Protein AF-A0A5J9WXY6-F1 (afdb_monomer)

Structure (mmCIF, N/CA/C/O backbone):
data_AF-A0A5J9WXY6-F1
#
_entry.id   AF-A0A5J9WXY6-F1
#
loop_
_atom_site.group_PDB
_atom_site.id
_atom_site.type_symbol
_atom_site.label_atom_id
_atom_site.label_alt_id
_atom_site.label_comp_id
_atom_site.label_asym_id
_atom_site.label_entity_id
_atom_site.label_seq_id
_atom_site.pdbx_PDB_ins_code
_atom_site.Cartn_x
_atom_site.Cartn_y
_atom_site.Cartn_z
_atom_site.occupancy
_atom_site.B_iso_or_equiv
_atom_site.auth_seq_id
_atom_site.auth_comp_id
_atom_site.auth_asym_id
_atom_site.auth_atom_id
_atom_site.pdbx_PDB_model_num
ATOM 1 N N . MET A 1 1 ? -19.820 13.785 19.828 1.00 72.06 1 MET A N 1
ATOM 2 C CA . MET A 1 1 ? -18.651 12.899 19.645 1.00 72.06 1 MET A CA 1
ATOM 3 C C . MET A 1 1 ? -17.900 13.400 18.427 1.00 72.06 1 MET A C 1
ATOM 5 O O . MET A 1 1 ? -18.536 13.554 17.392 1.00 72.06 1 MET A O 1
ATOM 9 N N . SER A 1 2 ? -16.616 13.731 18.546 1.00 86.62 2 SER A N 1
ATOM 10 C CA . SER A 1 2 ? -15.786 14.005 17.369 1.00 86.62 2 SER A CA 1
ATOM 11 C C . SER A 1 2 ? -15.536 12.698 16.619 1.00 86.62 2 SER A C 1
ATOM 13 O O . SER A 1 2 ? -15.329 11.651 17.236 1.00 86.62 2 SER A O 1
ATOM 15 N N . GLN A 1 3 ? -15.595 12.750 15.291 1.00 93.75 3 GLN A N 1
ATOM 16 C CA . GLN A 1 3 ? -15.279 11.597 14.457 1.00 93.75 3 GLN A CA 1
ATOM 17 C C . GLN A 1 3 ? -13.796 11.253 14.626 1.00 93.75 3 GLN A C 1
ATOM 19 O O . GLN A 1 3 ? -12.937 12.131 14.528 1.00 93.75 3 GLN A O 1
ATOM 24 N N . LYS A 1 4 ? -13.503 9.978 14.896 1.00 94.38 4 LYS A N 1
ATOM 25 C CA . LYS A 1 4 ? -12.127 9.479 14.911 1.00 94.38 4 LYS A CA 1
ATOM 26 C C . LYS A 1 4 ? -11.697 9.216 13.471 1.00 94.38 4 LYS A C 1
ATOM 28 O O . LYS A 1 4 ? -12.435 8.580 12.721 1.00 94.38 4 LYS A O 1
ATOM 33 N N . TYR A 1 5 ? -10.517 9.707 13.118 1.00 95.06 5 TYR A N 1
ATOM 34 C CA . TYR A 1 5 ? -9.897 9.506 11.814 1.00 95.06 5 TYR A CA 1
ATOM 35 C C . TYR A 1 5 ? -8.527 8.870 11.998 1.00 95.06 5 TYR A C 1
ATOM 37 O O . TYR A 1 5 ? -7.815 9.197 12.949 1.00 95.06 5 TYR A O 1
ATOM 45 N N . LEU A 1 6 ? -8.176 7.989 11.068 1.00 95.62 6 LEU A N 1
ATOM 46 C CA . LEU A 1 6 ? -6.850 7.410 10.944 1.00 95.62 6 LEU A CA 1
A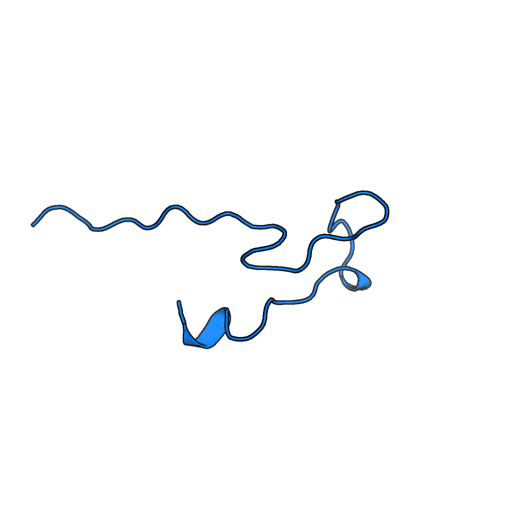TOM 47 C C . LEU A 1 6 ? -6.283 7.843 9.588 1.00 95.62 6 LEU A C 1
ATOM 49 O O . LEU A 1 6 ? -6.926 7.649 8.559 1.00 95.62 6 LEU A O 1
ATOM 53 N N . PHE A 1 7 ? -5.111 8.474 9.600 1.00 95.94 7 PHE A N 1
ATOM 54 C CA . PHE A 1 7 ? -4.387 8.865 8.392 1.00 95.94 7 PHE A CA 1
ATOM 55 C C . PHE A 1 7 ? -3.341 7.789 8.122 1.00 95.94 7 PHE A C 1
ATOM 57 O O . PHE A 1 7 ? -2.439 7.605 8.937 1.00 95.94 7 PHE A O 1
ATOM 64 N N . ILE A 1 8 ? -3.510 7.053 7.027 1.00 95.25 8 ILE A N 1
ATOM 65 C CA . ILE A 1 8 ? -2.701 5.878 6.693 1.00 95.25 8 ILE A CA 1
ATOM 66 C C . ILE A 1 8 ? -1.985 6.149 5.376 1.00 95.25 8 ILE A C 1
ATOM 68 O O . ILE A 1 8 ? -2.592 6.674 4.440 1.00 95.25 8 ILE A O 1
ATOM 72 N N . ASP A 1 9 ? -0.707 5.794 5.324 1.00 94.06 9 ASP A N 1
ATOM 73 C CA . ASP A 1 9 ? 0.066 5.780 4.088 1.00 94.06 9 ASP A CA 1
ATOM 74 C C . ASP A 1 9 ? -0.291 4.557 3.224 1.00 94.06 9 ASP A C 1
ATOM 76 O O . ASP A 1 9 ? -0.836 3.572 3.719 1.00 94.06 9 ASP A O 1
ATOM 80 N N . ARG A 1 10 ? -0.023 4.611 1.920 1.00 93.38 10 ARG A N 1
ATOM 81 C CA . ARG A 1 10 ? -0.380 3.537 0.983 1.00 93.38 10 ARG A CA 1
ATOM 82 C C . ARG A 1 10 ? 0.772 2.556 0.776 1.00 93.38 10 ARG A C 1
ATOM 84 O O . ARG A 1 10 ? 0.617 1.375 1.083 1.00 93.38 10 ARG A O 1
ATOM 91 N N . ASP A 1 11 ? 1.893 3.034 0.250 1.00 90.50 11 ASP A N 1
ATOM 92 C CA . ASP A 1 11 ? 3.018 2.188 -0.154 1.00 90.50 1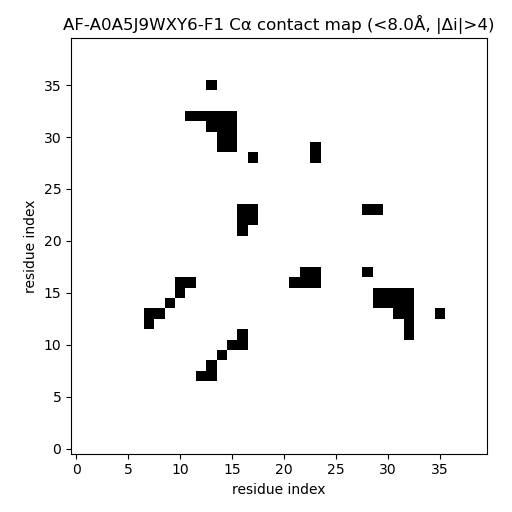1 ASP A CA 1
ATOM 93 C C . ASP A 1 11 ? 3.905 1.907 1.064 1.00 90.50 11 ASP A C 1
ATOM 95 O O . ASP A 1 11 ? 4.162 2.788 1.876 1.00 90.50 11 ASP A O 1
ATOM 99 N N . GLY A 1 12 ? 4.291 0.651 1.264 1.00 88.69 12 GLY A N 1
ATOM 100 C CA . GLY A 1 12 ? 4.998 0.200 2.465 1.00 88.69 12 GLY A CA 1
ATOM 101 C C . GLY A 1 12 ? 4.140 0.138 3.739 1.00 88.69 12 GLY A C 1
ATOM 102 O O . GLY A 1 12 ? 4.675 -0.166 4.801 1.00 88.69 12 GLY A O 1
ATOM 103 N N . THR A 1 13 ? 2.830 0.414 3.658 1.00 94.62 13 THR A N 1
ATOM 104 C CA . THR A 1 13 ? 1.893 0.302 4.797 1.00 94.62 13 THR A CA 1
ATOM 105 C C . THR A 1 13 ? 0.661 -0.534 4.456 1.00 94.62 13 THR A C 1
ATOM 107 O O . THR A 1 13 ? 0.373 -1.504 5.152 1.00 94.62 13 THR A O 1
ATOM 110 N N . LEU A 1 14 ? -0.083 -0.182 3.400 1.00 95.06 14 LEU A N 1
ATOM 111 C CA . LEU A 1 14 ? -1.229 -0.980 2.945 1.00 95.06 14 LEU A CA 1
ATOM 112 C C . LEU A 1 14 ? -0.808 -2.034 1.915 1.00 95.06 14 LEU A C 1
ATOM 114 O O . LEU A 1 14 ? -1.305 -3.164 1.918 1.00 95.06 14 LEU A O 1
ATOM 118 N N . ILE A 1 15 ? 0.092 -1.641 1.018 1.00 95.00 15 ILE A N 1
ATOM 119 C CA . ILE A 1 15 ? 0.625 -2.471 -0.062 1.00 95.00 15 ILE A CA 1
ATOM 120 C C . ILE A 1 15 ? 2.145 -2.363 -0.104 1.00 95.00 15 ILE A C 1
ATOM 122 O O . ILE A 1 15 ? 2.701 -1.337 0.278 1.00 95.00 15 ILE A O 1
ATOM 126 N N . SER A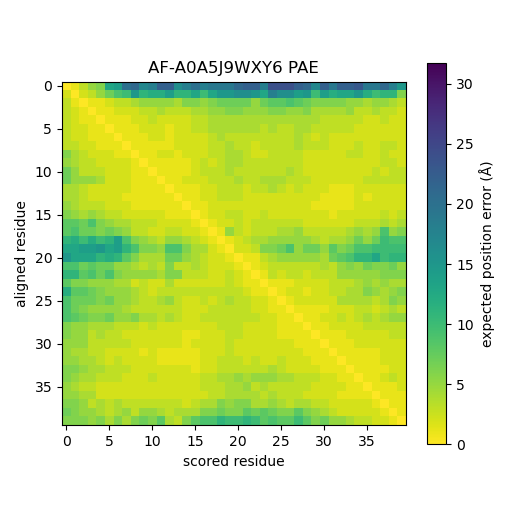 1 16 ? 2.818 -3.399 -0.593 1.00 94.56 16 SER A N 1
ATOM 127 C CA . SER A 1 16 ? 4.275 -3.433 -0.690 1.00 94.56 16 SER A CA 1
ATOM 128 C C . SER A 1 16 ? 4.793 -2.380 -1.669 1.00 94.56 16 SER A C 1
ATOM 130 O O . SER A 1 16 ? 4.285 -2.269 -2.787 1.00 94.56 16 SER A O 1
ATOM 132 N N . GLU A 1 17 ? 5.851 -1.668 -1.293 1.00 92.06 17 GLU A N 1
ATOM 133 C CA . GLU A 1 17 ? 6.517 -0.701 -2.165 1.00 92.06 17 GLU A CA 1
ATOM 134 C C . GLU A 1 17 ? 7.530 -1.400 -3.105 1.00 92.06 17 GLU A C 1
ATOM 136 O O . GLU A 1 17 ? 8.432 -2.095 -2.624 1.00 92.06 17 GLU A O 1
ATOM 141 N N . PRO A 1 18 ? 7.424 -1.255 -4.444 1.00 89.44 18 PRO A N 1
ATOM 142 C CA . PRO A 1 18 ? 8.360 -1.891 -5.371 1.00 89.44 18 PRO A CA 1
ATOM 143 C C . PRO A 1 18 ? 9.775 -1.294 -5.266 1.00 89.44 18 PRO A C 1
ATOM 145 O O . PRO A 1 18 ? 9.938 -0.089 -5.454 1.00 89.44 18 PRO A O 1
ATOM 148 N N . PRO A 1 19 ? 10.837 -2.104 -5.083 1.00 85.81 19 PRO A N 1
ATOM 149 C CA . PRO A 1 19 ? 12.194 -1.594 -4.851 1.00 85.81 19 PRO A CA 1
ATOM 150 C C . PRO A 1 19 ? 12.874 -1.027 -6.108 1.00 85.81 19 PRO A C 1
ATOM 152 O O . PRO A 1 19 ? 13.972 -0.481 -6.025 1.00 85.81 19 PRO A O 1
ATOM 155 N N . SER A 1 20 ? 12.274 -1.212 -7.287 1.00 86.12 20 SER A N 1
ATOM 156 C CA . SER A 1 20 ? 12.845 -0.807 -8.576 1.00 86.12 20 SER A CA 1
ATOM 157 C C . SER A 1 20 ? 12.604 0.661 -8.909 1.00 86.12 20 SER A C 1
ATOM 159 O O . SER A 1 20 ? 13.517 1.358 -9.342 1.00 86.12 20 SER A O 1
ATOM 161 N N . ASP A 1 21 ? 11.359 1.105 -8.764 1.00 87.00 21 ASP A N 1
ATOM 162 C CA . ASP A 1 21 ? 10.870 2.408 -9.218 1.00 87.00 21 ASP A CA 1
ATOM 163 C C . ASP A 1 21 ? 9.880 3.044 -8.237 1.00 87.00 21 ASP A C 1
ATOM 165 O O . ASP A 1 21 ? 9.388 4.138 -8.512 1.00 87.00 21 ASP A O 1
ATOM 169 N N . PHE A 1 22 ? 9.613 2.383 -7.101 1.00 85.56 22 PHE A N 1
ATOM 170 C CA . PHE A 1 22 ? 8.678 2.825 -6.066 1.00 85.56 22 PHE A CA 1
ATOM 171 C C . PHE A 1 22 ? 7.271 3.107 -6.622 1.00 85.56 22 PHE A C 1
ATOM 173 O O . PHE A 1 22 ? 6.536 3.947 -6.111 1.00 85.56 22 PHE A 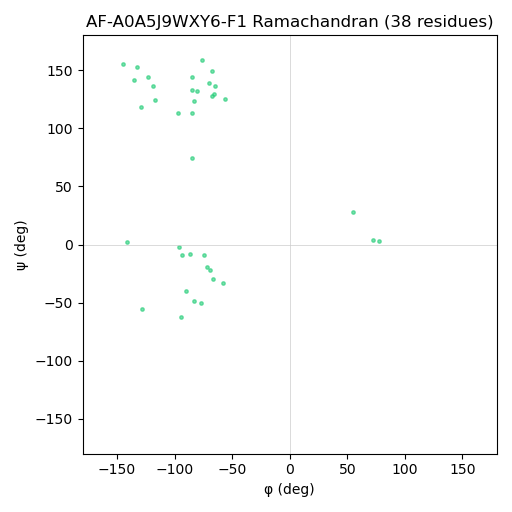O 1
ATOM 180 N N . GLN A 1 23 ? 6.890 2.427 -7.714 1.00 85.25 23 GLN A N 1
ATOM 181 C CA . GLN A 1 23 ? 5.608 2.628 -8.389 1.00 85.25 23 GLN A CA 1
ATOM 182 C C . GLN A 1 23 ? 4.878 1.307 -8.607 1.00 85.25 23 GLN A C 1
ATOM 184 O O . GLN A 1 23 ? 5.322 0.443 -9.366 1.00 85.25 23 GLN A O 1
ATOM 189 N N . VAL A 1 24 ? 3.695 1.187 -8.001 1.00 87.88 24 VAL A N 1
ATOM 190 C CA . VAL A 1 24 ? 2.728 0.117 -8.287 1.00 87.88 24 VAL A CA 1
ATOM 191 C C . VAL A 1 24 ? 1.872 0.528 -9.494 1.00 87.88 24 VAL A C 1
ATOM 193 O O . VAL A 1 24 ? 0.723 0.943 -9.361 1.00 87.88 24 VAL A O 1
ATOM 196 N N . ASP A 1 25 ? 2.457 0.468 -10.690 1.00 91.56 25 ASP A N 1
ATOM 197 C CA . ASP A 1 25 ? 1.822 0.848 -11.966 1.00 91.56 25 ASP A CA 1
ATOM 198 C C . ASP A 1 25 ? 1.213 -0.344 -12.734 1.00 91.56 25 ASP A C 1
ATOM 200 O O . ASP A 1 25 ? 0.617 -0.175 -13.801 1.00 91.56 25 ASP A O 1
ATOM 204 N N . ARG A 1 26 ? 1.357 -1.562 -12.198 1.00 92.00 26 ARG A N 1
ATOM 205 C CA . ARG A 1 26 ? 0.894 -2.820 -12.796 1.00 92.00 26 ARG A CA 1
ATOM 206 C C . ARG A 1 26 ? 0.406 -3.799 -11.729 1.00 92.00 26 ARG A C 1
ATOM 208 O O . ARG A 1 26 ? 0.837 -3.748 -10.581 1.00 92.00 26 ARG A O 1
ATOM 215 N N . PHE A 1 27 ? -0.477 -4.719 -12.120 1.00 93.38 27 PHE A N 1
ATOM 216 C CA . PHE A 1 27 ? -1.072 -5.700 -11.202 1.00 93.38 27 PHE A CA 1
ATOM 217 C C . PHE A 1 27 ? -0.073 -6.717 -10.640 1.00 93.38 27 PHE A C 1
ATOM 219 O O . PHE A 1 27 ? -0.262 -7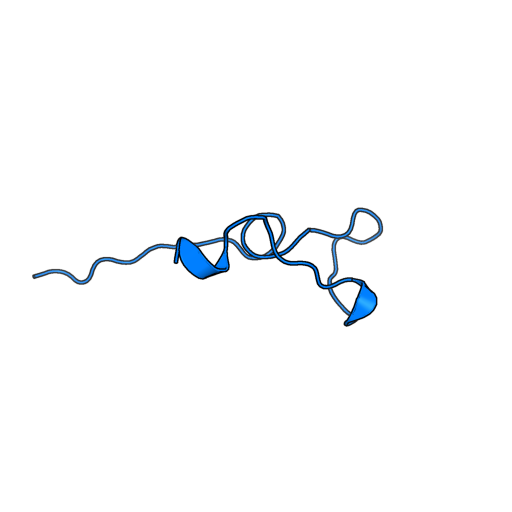.191 -9.528 1.00 93.38 27 PHE A O 1
ATOM 226 N N . ASP A 1 28 ? 0.984 -7.047 -11.379 1.00 92.50 28 ASP A N 1
ATOM 227 C CA . ASP A 1 28 ? 2.053 -7.946 -10.926 1.00 92.50 28 ASP A CA 1
ATOM 228 C C . ASP A 1 28 ? 2.913 -7.338 -9.808 1.00 92.50 28 ASP A C 1
ATOM 230 O O . ASP A 1 28 ? 3.525 -8.074 -9.039 1.00 92.50 28 ASP A O 1
ATOM 234 N N . LYS A 1 29 ? 2.924 -6.007 -9.689 1.00 90.94 29 LYS A N 1
ATOM 235 C CA . LYS A 1 29 ? 3.586 -5.279 -8.602 1.00 90.94 29 LYS A CA 1
ATOM 236 C C . LYS A 1 29 ? 2.711 -5.109 -7.352 1.00 90.94 29 LYS A C 1
ATOM 238 O O . LYS A 1 29 ? 3.206 -4.618 -6.343 1.00 90.94 29 LYS A O 1
ATOM 243 N N . LEU A 1 30 ? 1.422 -5.461 -7.408 1.00 92.94 30 LEU A N 1
ATOM 244 C CA . LEU A 1 30 ? 0.493 -5.279 -6.292 1.00 92.94 30 LEU A CA 1
ATOM 245 C C . LEU A 1 30 ? 0.578 -6.460 -5.317 1.00 92.94 30 LEU A C 1
ATOM 247 O O . LEU A 1 30 ? 0.133 -7.564 -5.633 1.00 92.94 30 LEU A O 1
ATOM 251 N N . ALA A 1 31 ? 1.058 -6.206 -4.102 1.00 95.06 31 ALA A N 1
ATOM 252 C CA . ALA A 1 31 ? 0.956 -7.141 -2.986 1.00 95.06 31 ALA A CA 1
ATOM 253 C C . ALA A 1 31 ? 0.522 -6.410 -1.711 1.00 95.06 31 ALA A C 1
ATOM 255 O O . ALA A 1 31 ? 0.922 -5.276 -1.475 1.00 95.06 31 ALA A O 1
ATOM 256 N N . PHE A 1 32 ? -0.329 -7.048 -0.910 1.00 96.06 32 PHE A N 1
ATOM 257 C CA . PHE A 1 32 ? -0.820 -6.503 0.357 1.00 96.06 32 PHE A CA 1
ATOM 258 C C . PHE A 1 32 ? 0.159 -6.788 1.495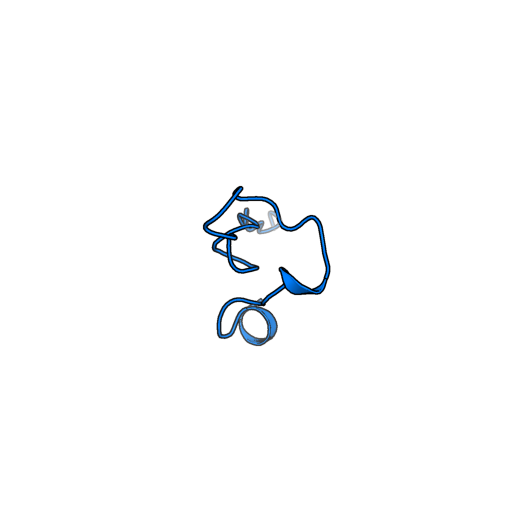 1.00 96.06 32 PHE A C 1
ATOM 260 O O . PHE A 1 32 ? 0.737 -7.876 1.548 1.00 96.06 32 PHE A O 1
ATOM 267 N N . GLU A 1 33 ? 0.283 -5.848 2.432 1.00 96.19 33 GLU A N 1
ATOM 268 C CA . GLU A 1 33 ? 1.043 -6.081 3.662 1.00 96.19 33 GLU A CA 1
ATOM 269 C C . GLU A 1 33 ? 0.349 -7.123 4.568 1.00 96.19 33 GLU A C 1
ATOM 271 O O . GLU A 1 33 ? -0.887 -7.248 4.557 1.00 96.19 33 GLU A O 1
ATOM 276 N N . PRO A 1 34 ? 1.108 -7.905 5.363 1.00 96.56 34 PRO A N 1
ATOM 277 C CA . PRO A 1 34 ? 0.541 -8.934 6.226 1.00 96.56 34 PRO A CA 1
ATOM 278 C C . PRO A 1 34 ? -0.506 -8.366 7.191 1.00 96.56 34 PRO A C 1
ATOM 280 O O . PRO A 1 34 ? -0.229 -7.457 7.965 1.00 96.56 34 PRO A O 1
ATOM 283 N N . GLY A 1 35 ? -1.715 -8.932 7.171 1.00 95.44 35 GLY A N 1
ATOM 284 C CA . GLY A 1 35 ? -2.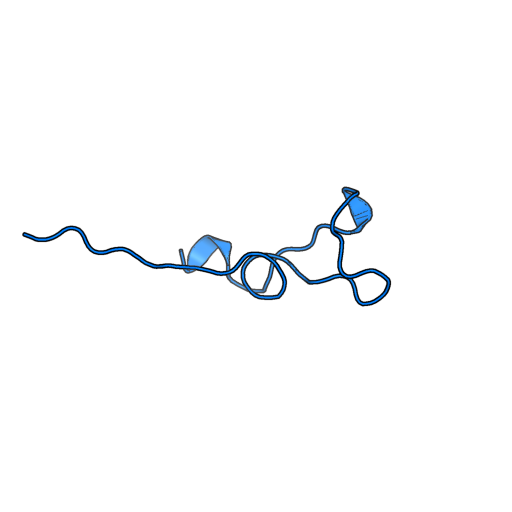778 -8.554 8.108 1.00 95.44 35 GLY A CA 1
ATOM 285 C C . GLY A 1 35 ? -3.497 -7.240 7.789 1.00 95.44 35 GLY A C 1
ATOM 286 O O . GLY A 1 35 ? -4.417 -6.886 8.514 1.00 95.44 35 GLY A O 1
ATOM 287 N N . VAL A 1 36 ? -3.182 -6.557 6.683 1.00 95.38 36 VAL A N 1
ATOM 288 C CA . VAL A 1 36 ? -3.801 -5.255 6.368 1.00 95.38 36 VAL A CA 1
ATOM 289 C C . VAL A 1 36 ? -5.334 -5.300 6.259 1.00 95.38 36 VAL A C 1
ATOM 291 O O . VAL A 1 36 ? -6.004 -4.347 6.622 1.00 95.38 36 VAL A O 1
ATOM 294 N N . ILE A 1 37 ? -5.916 -6.405 5.785 1.00 95.00 37 ILE A N 1
ATOM 295 C CA . ILE A 1 37 ? -7.376 -6.545 5.656 1.00 95.00 37 ILE A CA 1
ATOM 296 C C . ILE A 1 37 ? -8.070 -6.817 7.003 1.00 95.00 37 ILE A C 1
ATOM 298 O O . ILE A 1 37 ? -9.060 -6.151 7.277 1.00 95.00 37 ILE A O 1
ATOM 302 N N . PRO A 1 38 ? 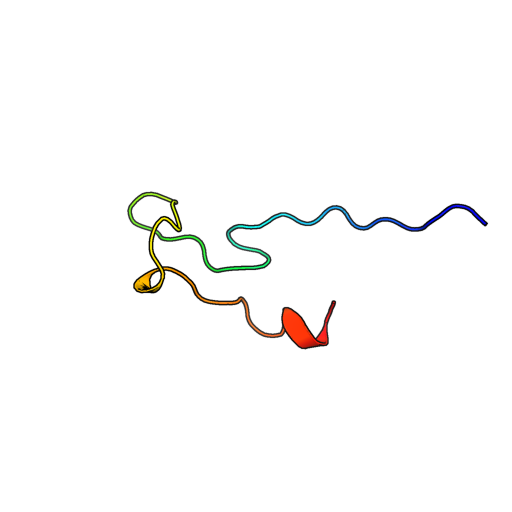-7.638 -7.788 7.833 1.00 95.44 38 PRO A N 1
ATOM 303 C CA . PRO A 1 38 ? -8.304 -8.049 9.113 1.00 95.44 38 PRO A CA 1
ATOM 304 C C . PRO A 1 38 ? -8.077 -6.980 10.196 1.00 95.44 38 PRO A C 1
ATOM 306 O O . PRO A 1 38 ? -8.843 -6.955 11.155 1.00 95.44 38 PRO A O 1
ATOM 309 N N . GLU A 1 39 ? -7.041 -6.144 10.078 1.00 92.88 39 GLU A N 1
ATOM 310 C CA . GLU A 1 39 ? -6.662 -5.147 11.099 1.00 92.88 39 GLU A CA 1
ATOM 311 C C . GLU A 1 39 ? -7.273 -3.747 10.870 1.00 92.88 39 GLU A C 1
ATOM 313 O O . GLU A 1 39 ? -7.158 -2.879 11.740 1.00 92.88 39 GLU A O 1
ATOM 318 N N . LEU A 1 40 ? -7.914 -3.517 9.716 1.00 82.88 40 LEU A N 1
ATOM 319 C CA . LEU A 1 40 ? -8.598 -2.263 9.356 1.00 82.88 40 LEU A CA 1
ATOM 320 C C . LEU A 1 40 ? -10.120 -2.381 9.491 1.00 82.88 40 LEU A C 1
ATOM 322 O O . LEU A 1 40 ? -10.728 -1.390 9.963 1.0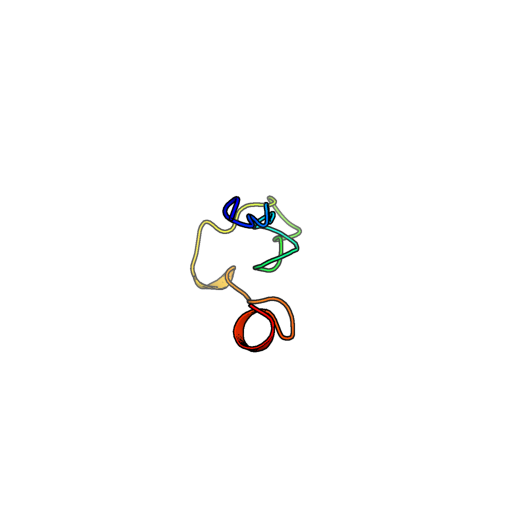0 82.88 40 LEU A O 1
#

Nearest PDB structures (foldseek):
  2fpu-assembly1_A  TM=9.912E-01  e=1.862E-03  Escherichia coli O157:H7
  2fpw-assembly1_B  TM=9.705E-01  e=1.613E-03  Escherichia coli O157:H7

Sequence (40 aa):
MSQKYLFIDRDGTLISEPPSDFQVDRFDKLAFEPGVIPEL

pLDDT: mean 91.7, std 4.84, range [72.06, 96.56]

Organism: Escherichia coli (NCBI:txid562)

Radius of gyration: 12.93 Å; Cα contacts (8 Å, |Δi|>4): 28; chains: 1; bounding box: 32×23×32 Å

Secondary structure (DSSP, 8-state):
-PPP-----SBTTTBPPPTTTS---SGGG--BPTTTTTT-

Foldseek 3Di:
DDDDDDDFDPDPTQWDQDPPPSDPPDPVRTDGDPCNVVVD

InterPro domains:
  IPR023214 HAD superfamily [G3DSA:3.40.50.1000] (1-40)
  IPR036412 HAD-like superfamily [SSF56784] (1-38)

Solvent-accessible surface area (backbone atoms only — not comparable to full-atom values): 2835 Å² total; per-residue (Å²): 133,84,84,87,82,83,91,78,67,55,70,70,56,46,25,52,57,41,92,87,76,68,58,77,86,48,75,91,52,63,46,73,36,92,61,47,76,86,76,107

Mean predicted aligned error: 3.85 Å